Protein AF-A0A6N2EKN0-F1 (afdb_monomer)

Solvent-accessible surface area (backbone atoms only — not comparable to full-atom values): 6770 Å² total; per-residue (Å²): 141,78,87,84,84,74,84,81,80,80,66,86,66,100,78,57,81,83,59,81,72,63,77,87,72,82,70,62,71,60,82,49,73,67,58,48,58,62,55,53,72,79,51,99,68,63,62,74,74,47,75,42,80,46,100,64,80,58,59,68,33,33,34,33,46,33,34,36,78,83,51,78,45,78,50,69,48,63,29,90,94,60,65,51,67,68,63,46,49,54,54,48,54,52,51,53,53,45,61,75,68,74,113

Structure (mmCIF, N/CA/C/O backbone):
data_AF-A0A6N2EKN0-F1
#
_entry.id   AF-A0A6N2EKN0-F1
#
loop_
_atom_site.group_PDB
_atom_site.id
_atom_site.type_symbol
_atom_site.label_atom_id
_atom_site.label_alt_id
_atom_site.label_comp_id
_atom_site.label_asym_id
_atom_site.label_entity_id
_atom_site.label_seq_id
_atom_site.pdbx_PDB_ins_code
_atom_site.Cartn_x
_atom_site.Cartn_y
_atom_site.Cartn_z
_atom_site.occupancy
_atom_site.B_iso_or_equiv
_atom_site.auth_seq_id
_atom_site.auth_comp_id
_atom_site.auth_asym_id
_atom_site.auth_atom_id
_atom_site.pdbx_PDB_model_num
ATOM 1 N N . MET A 1 1 ? 21.676 33.376 -56.616 1.00 46.81 1 MET A N 1
ATOM 2 C CA . MET A 1 1 ? 20.923 32.229 -56.066 1.00 46.81 1 MET A CA 1
ATOM 3 C C . MET A 1 1 ? 21.944 31.267 -55.479 1.00 46.81 1 MET A C 1
ATOM 5 O O . MET A 1 1 ? 22.589 30.559 -56.235 1.00 46.81 1 MET A O 1
ATOM 9 N N . ALA A 1 2 ? 22.199 31.350 -54.173 1.00 44.53 2 ALA A N 1
ATOM 10 C CA . ALA A 1 2 ? 23.121 30.457 -53.468 1.00 44.53 2 ALA A CA 1
ATOM 11 C C . ALA A 1 2 ? 22.294 29.396 -52.720 1.00 44.53 2 ALA A C 1
ATOM 13 O O . ALA A 1 2 ? 21.248 29.765 -52.181 1.00 44.53 2 ALA A O 1
ATOM 14 N N . PRO A 1 3 ? 22.692 28.113 -52.694 1.00 53.62 3 PRO A N 1
ATOM 15 C CA . PRO A 1 3 ? 21.986 27.119 -51.899 1.00 53.62 3 PRO A CA 1
ATOM 16 C C . PRO A 1 3 ? 22.323 27.295 -50.413 1.00 53.62 3 PRO A C 1
ATOM 18 O O . PRO A 1 3 ? 23.489 27.313 -50.021 1.00 53.62 3 PRO A O 1
ATOM 21 N N . THR A 1 4 ? 21.283 27.439 -49.595 1.00 51.12 4 THR A N 1
ATOM 22 C CA . THR A 1 4 ? 21.343 27.381 -48.133 1.00 51.12 4 THR A CA 1
ATOM 23 C C . THR A 1 4 ? 21.758 25.975 -47.702 1.00 51.12 4 THR A C 1
ATOM 25 O O . THR A 1 4 ? 21.020 25.017 -47.918 1.00 51.12 4 THR A O 1
ATOM 28 N N . THR A 1 5 ? 22.936 25.848 -47.095 1.00 51.09 5 THR A N 1
ATOM 29 C CA . THR A 1 5 ? 23.354 24.639 -46.376 1.00 51.09 5 THR A CA 1
ATOM 30 C C . THR A 1 5 ? 22.752 24.689 -44.976 1.00 51.09 5 THR A C 1
ATOM 32 O O . THR A 1 5 ? 23.234 25.435 -44.126 1.0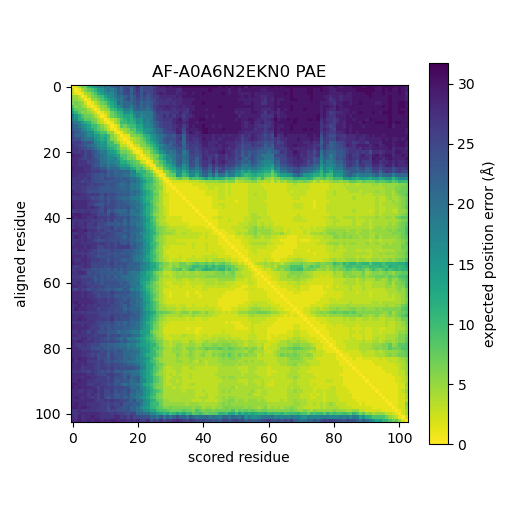0 51.09 5 THR A O 1
ATOM 35 N N . GLU A 1 6 ? 21.706 23.905 -44.728 1.00 46.88 6 GLU A N 1
ATOM 36 C CA . GLU A 1 6 ? 21.276 23.601 -43.362 1.00 46.88 6 GLU A CA 1
ATOM 37 C C . GLU A 1 6 ? 22.128 22.454 -42.794 1.00 46.88 6 GLU A C 1
ATOM 39 O O . GLU A 1 6 ? 22.433 21.501 -43.520 1.00 46.88 6 GLU A O 1
ATOM 44 N N . PRO A 1 7 ? 22.548 22.506 -41.518 1.00 43.91 7 PRO A N 1
ATOM 45 C CA . PRO A 1 7 ? 23.272 21.402 -40.912 1.00 43.91 7 PRO A CA 1
ATOM 46 C C . PRO A 1 7 ? 22.326 20.216 -40.688 1.00 43.91 7 PRO A C 1
ATOM 48 O O . PRO A 1 7 ? 21.331 20.308 -39.973 1.00 43.91 7 PRO A O 1
ATOM 51 N N . ILE A 1 8 ? 22.672 19.075 -41.282 1.00 56.16 8 ILE A N 1
ATOM 52 C CA . ILE A 1 8 ? 22.029 17.786 -41.025 1.00 56.16 8 ILE A CA 1
ATOM 53 C C . ILE A 1 8 ? 22.312 17.408 -39.567 1.00 56.16 8 ILE A C 1
ATOM 55 O O . ILE A 1 8 ? 23.445 17.087 -39.205 1.00 56.16 8 ILE A O 1
ATOM 59 N N . PHE A 1 9 ? 21.285 17.452 -38.719 1.00 48.31 9 PHE A N 1
ATOM 60 C CA . PHE A 1 9 ? 21.355 16.915 -37.365 1.00 48.31 9 PHE A CA 1
ATOM 61 C C . PHE A 1 9 ? 21.386 15.384 -37.455 1.00 48.31 9 PHE A C 1
ATOM 63 O O . PHE A 1 9 ? 20.354 14.730 -37.610 1.00 48.31 9 PHE A O 1
ATOM 70 N N . LEU A 1 10 ? 22.588 14.808 -37.412 1.00 49.78 10 LEU A N 1
ATOM 71 C CA . LEU A 1 10 ? 22.788 13.365 -37.343 1.00 49.78 10 LEU A CA 1
ATOM 72 C C . LEU A 1 10 ? 22.430 12.894 -35.924 1.00 49.78 10 LEU A C 1
ATOM 74 O O . LEU A 1 10 ? 23.283 12.815 -35.041 1.00 49.78 10 LEU A O 1
ATOM 78 N N . GLY A 1 11 ? 21.144 12.629 -35.687 1.00 50.78 11 GLY A N 1
ATOM 79 C CA . GLY A 1 11 ? 20.721 11.833 -34.535 1.00 50.78 11 GLY A CA 1
ATOM 80 C C . GLY A 1 11 ? 21.367 10.437 -34.581 1.00 50.78 11 GLY A C 1
ATOM 81 O O . GLY A 1 11 ? 21.759 9.986 -35.662 1.00 50.78 11 GLY A O 1
ATOM 82 N N . PRO A 1 12 ? 21.517 9.747 -33.435 1.00 53.16 12 PRO A N 1
ATOM 83 C CA . PRO A 1 12 ? 22.103 8.411 -33.416 1.00 53.16 12 PRO A CA 1
ATOM 84 C C . PRO A 1 12 ? 21.286 7.468 -34.312 1.00 53.16 12 PRO A C 1
ATOM 86 O O . PRO A 1 12 ? 20.055 7.471 -34.271 1.00 53.16 12 PRO A O 1
ATOM 89 N N . GLY A 1 13 ? 21.986 6.714 -35.163 1.00 47.97 13 GLY A N 1
ATOM 90 C CA . GLY A 1 13 ? 21.380 5.802 -36.131 1.00 47.97 13 GLY A CA 1
ATOM 91 C C . GLY A 1 13 ? 20.571 4.680 -35.463 1.00 47.97 13 GLY A C 1
ATOM 92 O O . GLY A 1 13 ? 20.824 4.352 -34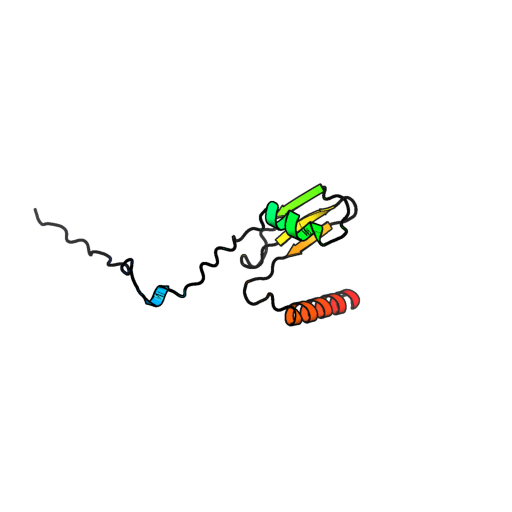.305 1.00 47.97 13 GLY A O 1
ATOM 93 N N . PRO A 1 14 ? 19.620 4.070 -36.190 1.00 54.81 14 PRO A N 1
ATOM 94 C CA . PRO A 1 14 ? 18.610 3.158 -35.639 1.00 54.81 14 PRO A CA 1
ATOM 95 C C . PRO A 1 14 ? 19.139 1.822 -35.078 1.00 54.81 14 PRO A C 1
ATOM 97 O O . PRO A 1 14 ? 18.345 1.047 -34.557 1.00 54.81 14 PRO A O 1
ATOM 100 N N . ASP A 1 15 ? 20.449 1.559 -35.130 1.00 56.69 15 ASP A N 1
ATOM 101 C CA . ASP A 1 15 ? 21.047 0.255 -34.816 1.00 56.69 15 ASP A CA 1
ATOM 102 C C . ASP A 1 15 ? 22.306 0.369 -33.929 1.00 56.69 15 ASP A C 1
ATOM 104 O O . ASP A 1 15 ? 23.364 -0.177 -34.249 1.00 56.69 15 ASP A O 1
ATOM 108 N N . ASP A 1 16 ? 22.232 1.082 -32.798 1.00 57.06 16 ASP A N 1
ATOM 109 C CA . ASP A 1 16 ? 23.304 1.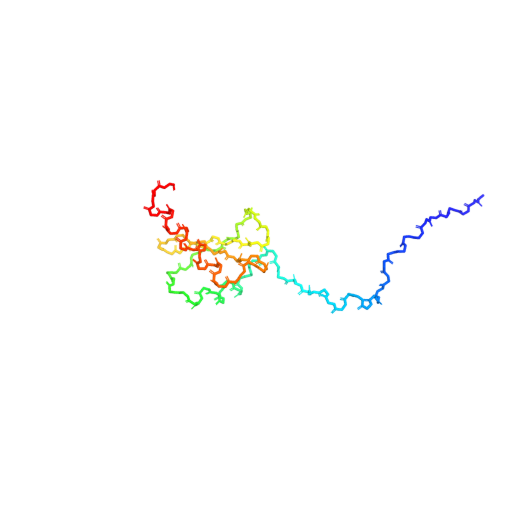035 -31.791 1.00 57.06 16 ASP A CA 1
ATOM 110 C C . ASP A 1 16 ? 23.197 -0.259 -30.949 1.00 57.06 16 ASP A C 1
ATOM 112 O O . ASP A 1 16 ? 22.231 -0.444 -30.201 1.00 57.06 16 ASP A O 1
ATOM 116 N N . PRO A 1 17 ? 24.184 -1.176 -30.998 1.00 53.28 17 PRO A N 1
ATOM 117 C CA . PRO A 1 17 ? 24.169 -2.408 -30.208 1.00 53.28 17 PRO A CA 1
ATOM 118 C C . PRO A 1 17 ? 24.235 -2.175 -28.689 1.00 53.28 17 PRO A C 1
ATOM 120 O O . PRO A 1 17 ? 23.972 -3.111 -27.930 1.00 53.28 17 PRO A O 1
ATOM 123 N N . ARG A 1 18 ? 24.546 -0.954 -28.228 1.00 56.91 18 ARG A N 1
ATOM 124 C CA . ARG A 1 18 ? 24.498 -0.567 -26.807 1.00 56.91 18 ARG A CA 1
ATOM 125 C C . ARG A 1 18 ? 23.073 -0.375 -26.280 1.00 56.91 18 ARG A C 1
ATOM 127 O O . ARG A 1 18 ? 22.886 -0.378 -25.068 1.00 56.91 18 ARG A O 1
ATOM 134 N N . ASP A 1 19 ? 22.072 -0.279 -27.157 1.00 51.62 19 ASP A N 1
ATOM 135 C CA . ASP A 1 19 ? 20.667 -0.068 -26.772 1.00 51.62 19 ASP A CA 1
ATOM 136 C C . ASP A 1 19 ? 19.903 -1.384 -26.496 1.00 51.62 19 ASP A C 1
ATOM 138 O O . ASP A 1 19 ? 18.743 -1.388 -26.089 1.00 51.62 19 ASP A O 1
ATOM 142 N N . ARG A 1 20 ? 20.573 -2.541 -26.630 1.00 53.44 20 ARG A N 1
ATOM 143 C CA . ARG A 1 20 ? 19.991 -3.881 -26.386 1.00 53.44 20 ARG A CA 1
ATOM 144 C C 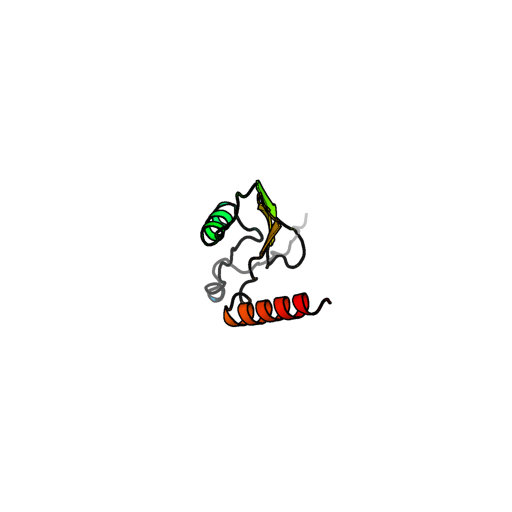. ARG A 1 20 ? 19.608 -4.144 -24.922 1.00 53.44 20 ARG A C 1
ATOM 146 O O . ARG A 1 20 ? 18.966 -5.151 -24.627 1.00 53.44 20 ARG A O 1
ATOM 153 N N . HIS A 1 21 ? 19.990 -3.252 -24.009 1.00 47.38 21 HIS A N 1
ATOM 154 C CA . HIS A 1 21 ? 19.720 -3.361 -22.575 1.00 47.38 21 HIS A CA 1
ATOM 155 C C . HIS A 1 21 ? 19.008 -2.152 -21.974 1.00 47.38 21 HIS A C 1
ATOM 157 O O . HIS A 1 21 ? 18.993 -2.009 -20.751 1.00 47.38 21 HIS A O 1
ATOM 163 N N . ARG A 1 22 ? 18.347 -1.308 -22.774 1.00 43.12 22 ARG A N 1
ATOM 164 C CA . ARG A 1 22 ? 17.345 -0.417 -22.190 1.00 43.12 22 ARG A CA 1
ATOM 165 C C . ARG A 1 22 ? 16.152 -1.285 -21.782 1.00 43.12 22 ARG A C 1
ATOM 167 O O . ARG A 1 22 ? 15.499 -1.838 -22.668 1.00 43.12 22 ARG A O 1
ATOM 174 N N . PRO A 1 23 ? 15.833 -1.454 -20.484 1.00 41.69 23 PRO A N 1
ATOM 175 C CA . PRO A 1 23 ? 14.567 -2.072 -20.150 1.00 41.69 23 PRO A CA 1
ATOM 176 C C . PRO A 1 23 ? 13.487 -1.163 -20.740 1.00 41.69 23 PRO A C 1
ATOM 178 O O . PRO A 1 23 ? 13.411 0.027 -20.417 1.00 41.69 23 PRO A O 1
ATOM 181 N N . VAL A 1 24 ? 12.676 -1.706 -21.647 1.00 47.72 24 VAL A N 1
ATOM 182 C CA . VAL A 1 24 ? 11.375 -1.128 -21.985 1.00 47.72 24 VAL A CA 1
ATOM 183 C C . VAL A 1 24 ? 10.547 -1.194 -20.704 1.00 47.72 24 VAL A C 1
ATOM 185 O O . VAL A 1 24 ? 9.820 -2.141 -20.428 1.00 47.72 24 VAL A O 1
ATOM 188 N N . SER A 1 25 ? 10.723 -0.189 -19.856 1.00 44.62 25 SER A N 1
ATOM 189 C CA . SER A 1 25 ? 9.924 0.017 -18.658 1.00 44.62 25 SER A CA 1
ATOM 190 C C . SER A 1 25 ? 8.765 0.934 -19.014 1.00 44.62 25 SER A C 1
ATOM 192 O O . SER A 1 25 ? 8.613 2.007 -18.444 1.00 44.62 25 SER A O 1
ATOM 194 N N . THR A 1 26 ? 7.919 0.530 -19.958 1.00 43.69 26 THR A N 1
ATOM 195 C CA . THR A 1 26 ? 6.596 1.145 -20.118 1.00 43.69 26 THR A CA 1
ATOM 196 C C . THR A 1 26 ? 5.660 0.598 -19.043 1.00 43.69 26 THR A C 1
ATOM 198 O O . THR A 1 26 ? 4.663 -0.055 -19.339 1.00 43.69 26 THR A O 1
ATOM 201 N N . ARG A 1 27 ? 5.968 0.845 -17.763 1.00 56.84 27 ARG A N 1
ATOM 202 C CA . ARG A 1 27 ? 4.910 0.879 -16.750 1.00 56.84 27 ARG A CA 1
ATOM 203 C C . ARG A 1 27 ? 4.368 2.300 -16.780 1.00 56.84 27 ARG A C 1
ATOM 205 O O . ARG A 1 27 ? 5.052 3.218 -16.354 1.00 56.84 27 ARG A O 1
ATOM 212 N N . SER A 1 28 ? 3.186 2.451 -17.377 1.00 59.75 28 SER A N 1
ATOM 213 C CA . SER A 1 28 ? 2.434 3.709 -17.480 1.00 59.75 28 SER A CA 1
ATOM 214 C C . SER A 1 28 ? 2.494 4.506 -16.174 1.00 59.75 28 SER A C 1
ATOM 216 O O . SER A 1 28 ? 2.352 3.902 -15.117 1.00 59.75 28 SER A O 1
ATOM 218 N N . ASP A 1 29 ? 2.591 5.837 -16.224 1.00 72.44 29 ASP A N 1
ATOM 219 C CA . ASP A 1 29 ? 2.434 6.736 -15.058 1.00 72.44 29 ASP A CA 1
ATOM 220 C C . ASP A 1 29 ? 1.054 6.614 -14.377 1.00 72.44 29 ASP A C 1
ATOM 222 O O . ASP A 1 29 ? 0.756 7.298 -13.402 1.00 72.44 29 ASP A O 1
ATOM 226 N N . GLN A 1 30 ? 0.178 5.741 -14.877 1.00 83.50 30 GLN A N 1
ATOM 227 C CA . GLN A 1 30 ? -1.148 5.493 -14.338 1.00 83.50 30 GLN A CA 1
ATOM 228 C C . GLN A 1 30 ? -1.344 4.013 -13.997 1.00 83.50 30 GLN A C 1
ATOM 230 O O . GLN A 1 30 ? -0.762 3.113 -14.611 1.00 83.50 30 GLN A O 1
ATOM 235 N N . ILE A 1 31 ? -2.197 3.771 -13.004 1.00 89.69 31 ILE A N 1
ATOM 236 C CA . ILE A 1 31 ? -2.718 2.440 -12.688 1.00 89.69 31 ILE A CA 1
ATOM 237 C C . ILE A 1 31 ? -3.953 2.231 -13.561 1.00 89.69 31 ILE A C 1
ATOM 239 O O . ILE A 1 31 ? -4.890 3.029 -13.517 1.00 89.69 31 ILE A O 1
ATOM 243 N N . THR A 1 32 ? -3.950 1.178 -14.375 1.00 91.25 32 THR A N 1
ATOM 244 C CA . THR A 1 32 ? -5.085 0.894 -15.267 1.00 91.25 32 THR A CA 1
ATOM 245 C C . THR A 1 32 ? -6.259 0.281 -14.492 1.00 91.25 32 THR A C 1
ATOM 247 O O . THR A 1 32 ? -6.037 -0.348 -13.455 1.00 91.25 32 THR A O 1
ATOM 250 N N . PRO A 1 33 ? -7.509 0.373 -14.987 1.00 91.44 33 PRO A N 1
ATOM 251 C CA . PRO A 1 33 ? -8.648 -0.279 -14.334 1.00 91.44 33 PRO A CA 1
ATOM 252 C C . PRO A 1 33 ? -8.482 -1.799 -14.179 1.00 91.44 33 PRO A C 1
ATOM 254 O O . PRO A 1 33 ? -8.867 -2.360 -13.156 1.00 91.44 33 PRO A O 1
ATOM 257 N N . ALA A 1 34 ? -7.877 -2.467 -15.168 1.00 92.50 34 ALA A N 1
ATOM 258 C CA . ALA A 1 34 ? -7.633 -3.908 -15.127 1.00 92.50 34 ALA A CA 1
ATOM 259 C C . ALA A 1 34 ? -6.582 -4.285 -14.072 1.00 92.50 34 ALA A C 1
ATOM 261 O O . ALA A 1 34 ? -6.793 -5.220 -13.304 1.00 92.50 34 ALA A O 1
ATOM 262 N N . GLU A 1 35 ? -5.482 -3.531 -13.996 1.00 92.81 35 GLU A N 1
ATOM 263 C CA . GLU A 1 35 ? -4.462 -3.692 -12.954 1.00 92.81 35 GLU A CA 1
ATOM 264 C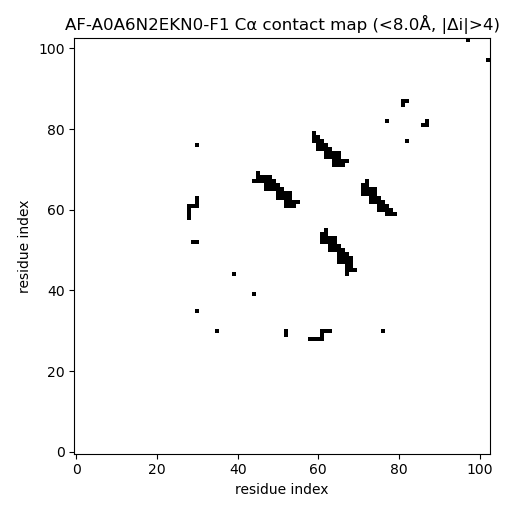 C . GLU A 1 35 ? -5.057 -3.449 -11.564 1.00 92.81 35 GLU A C 1
ATOM 266 O O . GLU A 1 35 ? -4.852 -4.248 -10.656 1.00 92.81 35 GLU A O 1
ATOM 271 N N . LEU A 1 36 ? -5.860 -2.393 -11.411 1.00 94.31 36 LEU A N 1
ATOM 272 C CA . LEU A 1 36 ? -6.544 -2.097 -10.160 1.00 94.31 36 LEU A CA 1
ATOM 273 C C . LEU A 1 36 ? -7.449 -3.264 -9.739 1.00 94.31 36 LEU A C 1
ATOM 275 O O . LEU A 1 36 ? -7.309 -3.775 -8.635 1.00 94.31 36 LEU A O 1
ATOM 279 N N . ALA A 1 37 ? -8.321 -3.751 -10.624 1.00 93.44 37 ALA A N 1
ATOM 280 C CA . ALA A 1 37 ? -9.182 -4.901 -10.337 1.00 93.44 37 ALA A CA 1
ATOM 281 C C . ALA A 1 37 ? -8.389 -6.195 -10.062 1.00 93.44 37 ALA A C 1
ATOM 283 O O . ALA A 1 37 ? -8.833 -7.061 -9.302 1.00 93.44 37 ALA A O 1
ATOM 284 N N . ALA A 1 38 ? -7.217 -6.358 -10.681 1.00 95.12 38 ALA A N 1
ATOM 285 C CA . ALA A 1 38 ? -6.313 -7.466 -10.401 1.00 95.12 38 ALA A CA 1
ATOM 286 C C . ALA A 1 38 ? -5.712 -7.370 -8.996 1.00 95.12 38 ALA A C 1
ATOM 288 O O . ALA A 1 38 ? -5.626 -8.386 -8.328 1.00 95.12 38 ALA A O 1
ATOM 289 N N . VAL A 1 39 ? -5.360 -6.174 -8.521 1.00 94.75 39 VAL A N 1
ATOM 290 C CA . VAL A 1 39 ? -4.810 -5.974 -7.173 1.00 94.75 39 VAL A CA 1
ATOM 291 C C . VAL A 1 39 ? -5.894 -6.085 -6.101 1.00 94.75 39 VAL A C 1
ATOM 293 O O . VAL A 1 39 ? -5.707 -6.783 -5.108 1.00 94.75 39 VAL A O 1
ATOM 296 N N . LEU A 1 40 ? -7.048 -5.444 -6.299 1.00 94.75 40 LEU A N 1
ATOM 297 C CA . LEU A 1 40 ? -8.092 -5.373 -5.270 1.00 94.75 40 LEU A CA 1
ATOM 298 C C . LEU A 1 40 ? -8.702 -6.736 -4.922 1.00 94.75 40 LEU A C 1
ATOM 300 O O . LEU A 1 40 ? -9.151 -6.911 -3.798 1.00 94.75 40 LEU A O 1
ATOM 304 N N . ARG A 1 41 ? -8.652 -7.728 -5.823 1.00 94.25 41 ARG A N 1
ATOM 305 C CA . ARG A 1 41 ? -9.131 -9.097 -5.532 1.00 94.25 41 ARG A CA 1
ATOM 306 C C . ARG A 1 41 ? -8.340 -9.817 -4.436 1.00 94.25 41 ARG A C 1
ATOM 308 O O . ARG A 1 41 ? -8.781 -10.861 -3.974 1.00 94.25 41 ARG A O 1
ATOM 315 N N . HIS A 1 42 ? -7.146 -9.329 -4.100 1.00 96.06 42 HIS A N 1
ATOM 316 C CA . HIS A 1 42 ? -6.301 -9.927 -3.068 1.00 96.06 42 HIS A CA 1
ATOM 317 C C . HIS A 1 42 ? -6.677 -9.472 -1.656 1.00 96.06 42 HIS A C 1
ATOM 319 O O . HIS A 1 42 ? -6.124 -9.989 -0.689 1.00 96.06 42 HIS A O 1
ATOM 325 N N . TYR A 1 43 ? -7.597 -8.516 -1.536 1.00 94.38 43 TYR A N 1
ATOM 326 C CA . TYR A 1 43 ? -7.983 -7.907 -0.275 1.00 94.38 43 TYR A CA 1
ATOM 327 C C . TYR A 1 43 ? -9.489 -8.056 -0.069 1.00 94.38 43 TYR A C 1
ATOM 329 O O . TYR A 1 43 ? -10.270 -7.917 -1.010 1.00 94.38 43 TYR A O 1
ATOM 337 N N . ASP A 1 44 ? -9.894 -8.318 1.170 1.00 94.25 44 ASP A N 1
ATOM 338 C CA . ASP A 1 44 ? -11.302 -8.328 1.556 1.00 94.25 44 ASP A 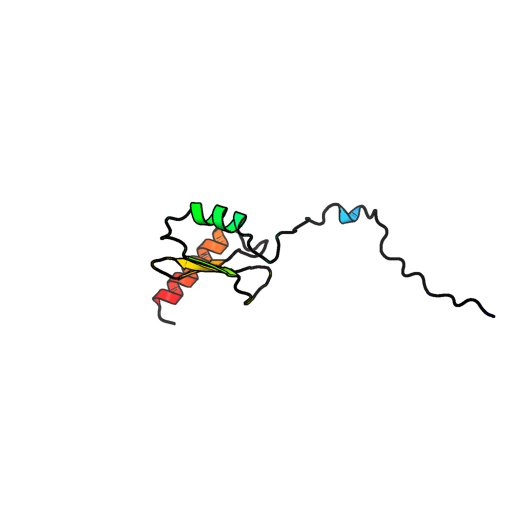CA 1
ATOM 339 C C . ASP A 1 44 ? -11.772 -6.887 1.782 1.00 94.25 44 ASP A C 1
ATOM 341 O O . ASP A 1 44 ? -11.629 -6.320 2.865 1.00 94.25 44 ASP A O 1
ATOM 345 N N . LEU A 1 45 ? -12.223 -6.247 0.703 1.00 92.38 45 LEU A N 1
ATOM 346 C CA . LEU A 1 45 ? -12.674 -4.859 0.708 1.00 92.38 45 LEU A CA 1
ATOM 347 C C . LEU A 1 45 ? -14.193 -4.796 0.591 1.00 92.38 45 LEU A C 1
ATOM 349 O O . LEU A 1 45 ? -14.807 -5.510 -0.203 1.00 92.38 45 LEU A O 1
ATOM 353 N N . ALA A 1 46 ? -14.798 -3.849 1.306 1.00 93.06 46 ALA A N 1
ATOM 354 C CA . ALA A 1 46 ? -16.196 -3.503 1.090 1.00 93.06 46 ALA A CA 1
ATOM 355 C C . ALA A 1 46 ? -16.434 -2.989 -0.346 1.00 93.06 46 ALA A C 1
ATOM 357 O O . ALA A 1 46 ? -15.502 -2.595 -1.053 1.00 93.06 46 ALA A O 1
ATOM 358 N N . MET A 1 47 ? -17.702 -2.944 -0.771 1.00 94.06 47 MET A N 1
ATOM 359 C CA . MET A 1 47 ? -18.082 -2.577 -2.140 1.00 94.06 47 MET A CA 1
ATOM 360 C C . MET A 1 47 ? -17.429 -1.260 -2.584 1.00 94.06 47 MET A C 1
ATOM 362 O O . MET A 1 47 ? -17.703 -0.196 -2.023 1.00 94.06 47 MET A O 1
ATOM 366 N N . VAL A 1 48 ? -16.592 -1.335 -3.622 1.00 95.38 48 VAL A N 1
ATOM 367 C CA . VAL A 1 48 ? -15.931 -0.171 -4.222 1.00 95.38 48 VAL A CA 1
ATOM 368 C C . VAL A 1 48 ? -16.972 0.676 -4.954 1.00 95.38 48 VAL A C 1
ATOM 370 O O . VAL A 1 48 ? -17.624 0.205 -5.882 1.00 95.38 48 VAL A O 1
ATOM 373 N N . ARG A 1 49 ? -17.127 1.935 -4.535 1.00 96.00 49 ARG A N 1
ATOM 374 C CA . ARG A 1 49 ? -18.026 2.925 -5.147 1.00 96.00 49 ARG A CA 1
ATOM 375 C C . ARG A 1 49 ? -17.325 3.742 -6.221 1.00 96.00 49 ARG A C 1
ATOM 377 O O . ARG A 1 49 ? -17.921 4.051 -7.247 1.00 96.00 49 ARG A O 1
ATOM 384 N N . SER A 1 50 ? -16.074 4.120 -5.975 1.00 95.69 50 SER A N 1
ATOM 385 C CA . SER A 1 50 ? -15.274 4.887 -6.925 1.00 95.69 50 SER A CA 1
ATOM 386 C C . SER A 1 50 ? -13.785 4.599 -6.751 1.00 95.69 50 SER A C 1
ATOM 388 O O . SER A 1 50 ? -13.324 4.230 -5.670 1.00 95.69 50 SER A O 1
ATOM 390 N N . ALA A 1 51 ? -13.025 4.776 -7.828 1.00 95.62 51 ALA A N 1
ATOM 391 C CA . ALA A 1 51 ? -11.572 4.783 -7.798 1.00 95.62 51 ALA A CA 1
ATOM 392 C C . ALA A 1 51 ? -11.071 5.877 -8.741 1.00 95.62 51 ALA A C 1
ATOM 394 O O . ALA A 1 51 ? -11.423 5.883 -9.921 1.00 95.62 51 ALA A O 1
ATOM 395 N N . ARG A 1 52 ? -10.276 6.820 -8.226 1.00 94.69 52 ARG A N 1
ATOM 396 C CA . ARG A 1 52 ? -9.759 7.950 -9.011 1.00 94.69 52 ARG A CA 1
ATOM 397 C C . ARG A 1 52 ? -8.247 8.112 -8.853 1.00 94.69 52 ARG A C 1
ATOM 399 O O . ARG A 1 52 ? -7.755 8.019 -7.725 1.00 94.69 52 ARG A O 1
ATOM 406 N N . PRO A 1 53 ? -7.501 8.383 -9.938 1.00 92.94 53 PRO A N 1
ATOM 407 C CA . PRO A 1 53 ? -6.092 8.737 -9.839 1.00 92.94 53 PRO A CA 1
ATOM 408 C C . PRO A 1 53 ? -5.890 9.976 -8.961 1.00 92.94 53 PRO A C 1
ATOM 410 O O . PRO A 1 53 ? -6.655 10.937 -9.035 1.00 92.94 53 PRO A O 1
ATOM 413 N N . LEU A 1 54 ? -4.837 9.965 -8.149 1.00 90.94 54 LEU A N 1
ATOM 414 C CA . LEU A 1 54 ? -4.348 11.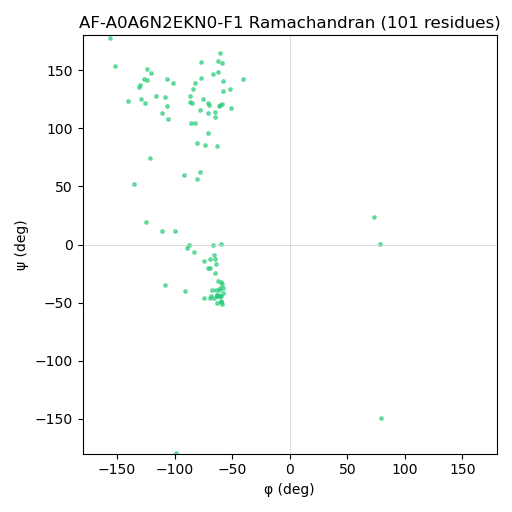137 -7.435 1.00 90.94 54 LEU A CA 1
ATOM 415 C C . LEU A 1 54 ? -3.065 11.624 -8.108 1.00 90.94 54 LEU A C 1
ATOM 417 O O . LEU A 1 54 ? -2.010 11.004 -7.975 1.00 90.94 54 LEU A O 1
ATOM 421 N N . ALA A 1 55 ? -3.158 12.761 -8.797 1.00 80.25 55 ALA A N 1
ATOM 422 C CA . ALA A 1 55 ? -2.035 13.429 -9.451 1.00 80.25 55 ALA A CA 1
ATOM 423 C C . ALA A 1 55 ? -1.210 14.257 -8.445 1.00 80.25 55 ALA A C 1
ATOM 425 O O . ALA A 1 55 ? -1.071 15.469 -8.583 1.00 80.25 55 ALA A O 1
ATOM 426 N N . LEU A 1 56 ? -0.718 13.612 -7.382 1.00 79.25 56 LEU A N 1
ATOM 427 C CA . LEU A 1 56 ? 0.077 14.254 -6.333 1.00 79.25 56 LEU A CA 1
ATOM 428 C C . LEU A 1 56 ? 1.362 13.471 -6.034 1.00 79.25 56 LEU A C 1
ATOM 430 O O . LEU A 1 56 ? 1.356 12.247 -5.835 1.00 79.25 56 LEU A O 1
ATOM 434 N N . GLY A 1 57 ? 2.458 14.219 -5.906 1.00 81.75 57 GLY A N 1
ATOM 435 C CA . GLY A 1 57 ? 3.785 13.705 -5.575 1.00 81.75 57 GLY A CA 1
ATOM 436 C C . GLY A 1 57 ? 4.506 13.078 -6.769 1.00 81.75 57 GLY A C 1
ATOM 437 O O . GLY A 1 57 ? 4.328 13.503 -7.903 1.00 81.75 57 GLY A O 1
ATOM 438 N N . ASP A 1 58 ? 5.344 12.082 -6.480 1.00 82.56 58 ASP A N 1
ATOM 439 C CA . ASP A 1 58 ? 6.196 11.397 -7.460 1.00 82.56 58 ASP A CA 1
ATOM 440 C C . ASP A 1 58 ? 5.376 10.682 -8.562 1.00 82.56 58 ASP A C 1
ATOM 442 O O . ASP A 1 58 ? 4.621 9.760 -8.221 1.00 82.56 58 ASP A O 1
ATOM 446 N N . PRO A 1 59 ? 5.535 11.057 -9.852 1.00 82.50 59 PRO A N 1
ATOM 447 C CA . PRO A 1 59 ? 4.881 10.399 -10.987 1.00 82.50 59 PRO A CA 1
ATOM 448 C C . PRO A 1 59 ? 5.232 8.913 -11.113 1.00 82.50 59 PRO A C 1
ATOM 450 O O . PRO A 1 59 ? 4.374 8.103 -11.458 1.00 82.50 59 PRO A O 1
ATOM 453 N N . ALA A 1 60 ? 6.453 8.524 -10.725 1.00 86.25 60 ALA A N 1
ATOM 454 C CA . ALA A 1 60 ? 6.887 7.129 -10.751 1.00 86.25 60 ALA A CA 1
ATOM 455 C C . ALA A 1 60 ? 6.173 6.268 -9.694 1.00 86.25 60 ALA A C 1
ATOM 457 O O . ALA A 1 60 ? 6.237 5.039 -9.740 1.00 86.25 60 ALA A O 1
ATOM 458 N N . SER A 1 61 ? 5.478 6.897 -8.739 1.00 87.88 61 SER A N 1
ATOM 459 C CA . SER A 1 61 ? 4.692 6.235 -7.701 1.00 87.88 61 SER A CA 1
ATOM 460 C C . SER A 1 61 ? 3.224 6.674 -7.776 1.00 87.88 61 SER A C 1
ATOM 462 O O . SER A 1 61 ? 2.759 7.460 -6.931 1.00 87.88 61 SER A O 1
ATOM 464 N N . PRO A 1 62 ? 2.476 6.180 -8.782 1.00 92.69 62 PRO A N 1
ATOM 465 C CA . PRO A 1 62 ? 1.094 6.570 -8.974 1.00 92.69 62 PRO A CA 1
ATOM 466 C C . PRO A 1 62 ? 0.212 6.085 -7.833 1.00 92.69 62 PRO A C 1
ATOM 468 O O . PRO A 1 62 ? 0.435 5.035 -7.219 1.00 92.69 62 PRO A O 1
ATOM 471 N N . LYS A 1 63 ? -0.800 6.900 -7.550 1.00 93.69 63 LYS A N 1
ATOM 472 C CA . LYS A 1 63 ? -1.708 6.737 -6.421 1.00 93.69 63 LYS A CA 1
ATOM 473 C C . LYS A 1 63 ? -3.142 6.749 -6.919 1.00 93.69 63 LYS A C 1
ATOM 475 O O . LYS A 1 63 ? -3.478 7.523 -7.813 1.00 93.69 63 LYS A O 1
ATOM 480 N N . VAL A 1 64 ? -3.985 5.921 -6.321 1.00 95.62 64 VAL A N 1
ATOM 481 C CA . VAL A 1 64 ? -5.421 5.873 -6.594 1.00 95.62 64 VAL A CA 1
ATOM 482 C C . VAL A 1 64 ? -6.158 5.958 -5.268 1.00 95.62 64 VAL A C 1
ATOM 484 O O . VAL A 1 64 ? -5.911 5.165 -4.361 1.00 95.62 64 VAL A O 1
ATOM 487 N N . LEU A 1 65 ? -7.056 6.933 -5.161 1.00 96.19 65 LEU A N 1
ATOM 488 C CA . LEU A 1 65 ? -7.987 7.035 -4.047 1.00 96.19 65 LEU A CA 1
ATOM 489 C C . LEU A 1 65 ? -9.201 6.167 -4.352 1.00 96.19 65 LEU A C 1
ATOM 491 O O . LEU A 1 65 ? -9.871 6.369 -5.367 1.00 96.19 65 LEU A O 1
ATOM 495 N N . ILE A 1 66 ? -9.457 5.211 -3.471 1.00 96.75 66 ILE A N 1
ATOM 496 C CA . ILE A 1 66 ? -10.554 4.257 -3.553 1.00 96.75 66 ILE A CA 1
ATOM 497 C C . ILE A 1 66 ? -11.569 4.642 -2.486 1.00 96.75 66 ILE A C 1
ATOM 499 O O . ILE A 1 66 ? -11.232 4.780 -1.311 1.00 96.75 66 ILE A O 1
ATOM 503 N N . GLU A 1 67 ? -12.818 4.813 -2.891 1.00 97.62 67 GLU A N 1
ATOM 504 C CA . GLU A 1 67 ? -13.933 5.006 -1.973 1.00 97.62 67 GLU A CA 1
ATOM 505 C C . GLU A 1 67 ? -14.750 3.724 -1.951 1.00 97.62 67 GLU A C 1
ATOM 507 O O . GLU A 1 67 ? -15.280 3.300 -2.982 1.00 97.62 67 GLU A O 1
ATOM 512 N N . THR A 1 68 ? -14.849 3.101 -0.782 1.00 96.56 68 THR A N 1
ATOM 513 C CA . THR A 1 68 ? -15.708 1.940 -0.562 1.00 96.56 68 THR A CA 1
ATOM 514 C C . THR A 1 68 ? -17.015 2.381 0.098 1.00 96.56 68 THR A C 1
ATOM 516 O O . THR A 1 68 ? -17.263 3.567 0.335 1.00 96.56 68 THR A O 1
ATOM 519 N N . SER A 1 69 ? -17.903 1.431 0.380 1.00 96.06 69 SER A N 1
ATOM 520 C CA . SER A 1 69 ? -19.104 1.693 1.170 1.00 96.06 69 SER A CA 1
ATOM 521 C C . SER A 1 69 ? -18.831 2.000 2.643 1.00 96.06 69 SER A C 1
ATOM 523 O O . SER A 1 69 ? -19.717 2.567 3.278 1.00 96.06 69 SER A O 1
ATOM 525 N N . SER A 1 70 ? -17.665 1.624 3.176 1.00 94.44 70 SER A N 1
ATOM 526 C CA . SER A 1 70 ? -17.299 1.781 4.591 1.00 94.44 70 SER A CA 1
ATOM 527 C C . SER A 1 70 ? -16.241 2.856 4.826 1.00 94.44 70 SER A C 1
ATOM 529 O O . SER A 1 70 ? -16.284 3.538 5.846 1.00 94.44 70 SER A O 1
ATOM 531 N N . GLU A 1 71 ? -15.289 3.018 3.908 1.00 95.25 71 GLU A N 1
ATOM 532 C CA . GLU A 1 71 ? -14.076 3.790 4.164 1.00 95.25 71 GLU A CA 1
ATOM 533 C C . GLU A 1 71 ? -13.420 4.325 2.884 1.00 95.25 71 GLU A C 1
ATOM 535 O O . GLU A 1 71 ? -13.870 4.096 1.757 1.00 95.25 71 GLU A O 1
ATOM 540 N N . ARG A 1 72 ? -12.337 5.084 3.067 1.00 96.38 72 ARG A N 1
ATOM 541 C CA . ARG A 1 72 ? -11.503 5.596 1.980 1.00 96.38 72 ARG A CA 1
ATOM 542 C C . ARG A 1 72 ? -10.116 4.994 2.098 1.00 96.38 72 ARG A C 1
ATOM 544 O O . ARG A 1 72 ? -9.485 5.105 3.144 1.00 96.38 72 ARG A O 1
ATOM 551 N N . LEU A 1 73 ? -9.640 4.411 1.009 1.00 95.81 73 LEU A N 1
ATOM 552 C CA . LEU A 1 73 ? -8.362 3.718 0.942 1.00 95.81 73 LEU A CA 1
ATOM 553 C C . LEU A 1 73 ? -7.465 4.372 -0.100 1.00 95.81 73 LEU A C 1
ATOM 555 O O . LEU A 1 73 ? -7.929 4.868 -1.128 1.00 95.81 73 LEU A O 1
ATOM 559 N N . LEU A 1 74 ? -6.162 4.343 0.150 1.00 94.12 74 LEU A N 1
ATOM 560 C CA . LEU A 1 74 ? -5.160 4.814 -0.792 1.00 94.12 74 LEU A CA 1
ATOM 561 C C . LEU A 1 74 ? -4.366 3.623 -1.320 1.00 94.12 74 LEU A C 1
ATOM 563 O O . LEU A 1 74 ? -3.592 3.017 -0.582 1.00 94.12 74 LEU A O 1
ATOM 567 N N . LEU A 1 75 ? -4.505 3.328 -2.610 1.00 94.50 75 LEU A N 1
ATOM 568 C CA . LEU A 1 75 ? -3.585 2.430 -3.295 1.00 94.50 75 LEU A CA 1
ATOM 569 C C . LEU A 1 75 ? -2.395 3.236 -3.809 1.00 94.50 75 LEU A C 1
ATOM 571 O O . LEU A 1 75 ? -2.569 4.227 -4.519 1.00 94.50 75 LEU A O 1
ATOM 575 N N . LYS A 1 76 ? -1.181 2.790 -3.488 1.00 92.12 76 LYS A N 1
ATOM 576 C CA . LYS A 1 76 ? 0.066 3.376 -3.984 1.00 92.12 76 LYS A CA 1
ATOM 577 C C . LYS A 1 76 ? 0.907 2.293 -4.641 1.00 92.12 76 LYS A C 1
ATOM 579 O O . LYS A 1 76 ? 1.290 1.331 -3.981 1.00 92.12 76 LYS A O 1
ATOM 584 N N . ARG A 1 77 ? 1.249 2.480 -5.917 1.00 91.19 77 ARG A N 1
ATOM 585 C CA . ARG A 1 77 ? 2.264 1.653 -6.574 1.00 91.19 77 ARG A CA 1
ATOM 586 C C . ARG A 1 77 ? 3.640 2.219 -6.260 1.00 91.19 77 ARG A C 1
ATOM 588 O O . ARG A 1 77 ? 3.852 3.431 -6.327 1.00 91.19 77 ARG A O 1
ATOM 595 N N . LEU A 1 78 ? 4.571 1.356 -5.885 1.00 89.81 78 LEU A N 1
ATOM 596 C CA . LEU A 1 78 ? 5.938 1.766 -5.589 1.00 89.81 78 LEU A CA 1
ATOM 597 C C . LEU A 1 78 ? 6.703 2.014 -6.887 1.00 89.81 78 LEU A C 1
ATOM 599 O O . LEU A 1 78 ? 6.492 1.320 -7.882 1.00 89.81 78 LEU A O 1
ATOM 603 N N . ALA A 1 79 ? 7.567 3.030 -6.866 1.00 87.44 79 ALA A N 1
ATOM 604 C CA . ALA A 1 79 ? 8.440 3.318 -7.992 1.00 87.44 79 ALA A CA 1
ATOM 605 C C . ALA A 1 79 ? 9.388 2.131 -8.244 1.00 87.44 79 ALA A C 1
ATOM 607 O O . ALA A 1 79 ? 9.775 1.456 -7.284 1.00 87.44 79 ALA A O 1
ATOM 608 N N . PRO A 1 80 ? 9.793 1.881 -9.501 1.00 83.62 80 PRO A N 1
ATOM 609 C CA . PRO A 1 80 ? 10.730 0.806 -9.818 1.00 83.62 80 PRO A CA 1
ATOM 610 C C . PRO A 1 80 ? 11.999 0.869 -8.955 1.00 83.62 80 PRO A C 1
ATOM 612 O O . PRO A 1 80 ? 12.574 1.943 -8.767 1.00 83.62 80 PRO A O 1
ATOM 615 N N . GLY A 1 81 ? 12.426 -0.270 -8.401 1.00 87.00 81 GLY A N 1
ATOM 616 C CA . GLY A 1 81 ? 13.591 -0.347 -7.507 1.00 87.00 81 GLY A CA 1
ATOM 617 C C . GLY A 1 81 ? 13.322 0.116 -6.068 1.00 87.00 81 GLY A C 1
ATOM 618 O O . GLY A 1 81 ? 14.226 0.086 -5.228 1.00 87.00 81 GLY A O 1
ATOM 619 N N . ARG A 1 82 ? 12.086 0.534 -5.761 1.00 85.38 82 ARG A N 1
ATOM 620 C CA . ARG A 1 82 ? 11.592 0.816 -4.401 1.00 85.38 82 ARG A CA 1
ATOM 621 C C . ARG A 1 82 ? 10.540 -0.193 -3.930 1.00 85.38 82 ARG A C 1
ATOM 623 O O . ARG A 1 82 ? 9.897 0.045 -2.915 1.00 85.38 82 ARG A O 1
ATOM 630 N N . ASP A 1 83 ? 10.369 -1.289 -4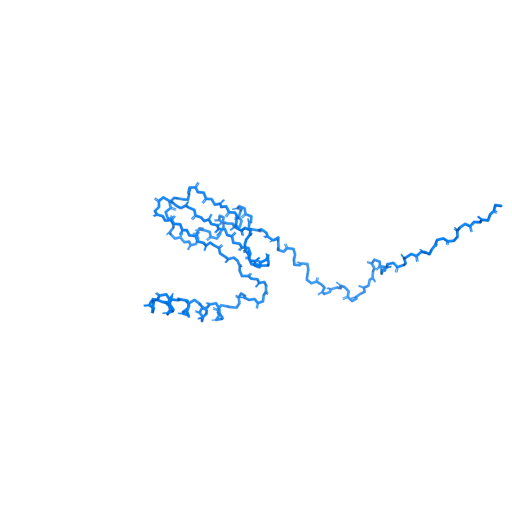.658 1.00 87.56 83 ASP A N 1
ATOM 631 C CA . ASP A 1 83 ? 9.390 -2.360 -4.446 1.00 87.56 83 ASP A CA 1
ATOM 632 C C . ASP A 1 83 ? 9.965 -3.602 -3.742 1.00 87.56 83 ASP A C 1
ATOM 634 O O . ASP A 1 83 ? 9.294 -4.626 -3.649 1.00 87.56 83 ASP A O 1
ATOM 638 N N . ASP A 1 84 ? 11.182 -3.503 -3.199 1.00 93.44 84 ASP A N 1
ATOM 639 C CA . ASP A 1 84 ? 11.770 -4.535 -2.343 1.00 93.44 84 ASP A CA 1
ATOM 640 C C . ASP A 1 84 ? 10.887 -4.798 -1.098 1.00 93.44 84 ASP A C 1
ATOM 642 O O . ASP A 1 84 ? 10.676 -3.873 -0.304 1.00 93.44 84 ASP A O 1
ATOM 646 N N . PRO A 1 85 ? 10.390 -6.033 -0.880 1.00 92.25 85 PRO A N 1
ATOM 647 C CA . PRO A 1 85 ? 9.436 -6.322 0.192 1.00 92.25 85 PRO A CA 1
ATOM 648 C C . PRO A 1 85 ? 9.945 -5.987 1.597 1.00 92.25 85 PRO A C 1
ATOM 650 O O . PRO A 1 85 ? 9.163 -5.551 2.441 1.00 92.25 85 PRO A O 1
ATOM 653 N N . TYR A 1 86 ? 11.247 -6.149 1.855 1.00 95.31 86 TYR A N 1
ATOM 654 C CA . TYR A 1 86 ? 11.826 -5.856 3.165 1.00 95.31 86 TYR A CA 1
ATOM 655 C C . TYR A 1 86 ? 11.826 -4.350 3.441 1.00 95.31 86 TYR A C 1
ATOM 657 O O . TYR A 1 86 ? 11.380 -3.903 4.498 1.00 95.31 86 TYR A O 1
ATOM 665 N N . ARG A 1 87 ? 12.250 -3.540 2.463 1.00 93.31 87 ARG A N 1
ATOM 666 C CA . ARG A 1 87 ? 12.187 -2.073 2.566 1.00 93.31 87 ARG A CA 1
ATOM 667 C C . ARG A 1 87 ? 10.756 -1.571 2.736 1.00 93.31 87 ARG A C 1
ATOM 669 O O . ARG A 1 87 ? 10.532 -0.622 3.487 1.00 93.31 87 ARG A O 1
ATOM 676 N N . VAL A 1 88 ? 9.797 -2.206 2.065 1.00 93.38 88 VAL A N 1
ATOM 677 C CA . VAL A 1 88 ? 8.371 -1.875 2.190 1.00 93.38 88 VAL A CA 1
ATOM 678 C C . VAL A 1 88 ? 7.854 -2.177 3.588 1.00 93.38 88 VAL A C 1
ATOM 680 O O . VAL A 1 88 ? 7.199 -1.318 4.174 1.00 93.38 88 VAL A O 1
ATOM 683 N N . ALA A 1 89 ? 8.182 -3.346 4.140 1.00 95.31 89 ALA A N 1
ATOM 684 C CA . ALA A 1 89 ? 7.791 -3.719 5.494 1.00 95.31 89 ALA A CA 1
ATOM 685 C C . ALA A 1 89 ? 8.350 -2.734 6.530 1.00 95.31 89 ALA A C 1
ATOM 687 O O . ALA A 1 89 ? 7.590 -2.192 7.324 1.00 95.31 89 ALA A O 1
ATOM 688 N N . VAL A 1 90 ? 9.645 -2.405 6.467 1.00 96.56 90 VAL A N 1
ATOM 689 C CA . VAL A 1 90 ? 10.265 -1.433 7.389 1.00 96.56 90 VAL A CA 1
ATOM 690 C C . VAL A 1 90 ? 9.597 -0.058 7.294 1.00 96.56 90 VAL A C 1
ATOM 692 O O . VAL A 1 90 ? 9.306 0.568 8.316 1.00 96.56 90 VAL A O 1
ATOM 695 N N . ALA A 1 91 ? 9.324 0.423 6.078 1.00 93.94 91 ALA A N 1
ATOM 696 C CA . ALA A 1 91 ? 8.625 1.690 5.886 1.00 93.94 91 ALA A CA 1
ATOM 697 C C . ALA A 1 91 ? 7.191 1.644 6.440 1.00 93.94 91 ALA A C 1
ATOM 699 O O . ALA A 1 91 ? 6.741 2.617 7.042 1.00 93.94 91 ALA A O 1
ATOM 700 N N . HIS A 1 92 ? 6.486 0.523 6.262 1.00 93.88 92 HIS A N 1
ATOM 701 C CA . HIS A 1 92 ? 5.147 0.319 6.804 1.00 93.88 92 HIS A CA 1
ATOM 702 C C . HIS A 1 92 ? 5.136 0.344 8.333 1.00 93.88 92 HIS A C 1
ATOM 704 O O . HIS A 1 92 ? 4.393 1.133 8.911 1.00 93.88 92 HIS A O 1
ATOM 710 N N . GLU A 1 93 ? 6.021 -0.419 8.973 1.00 96.06 93 GLU A N 1
ATOM 711 C CA . GLU A 1 93 ? 6.185 -0.423 10.430 1.00 96.06 93 GLU A CA 1
ATOM 712 C C . GLU A 1 93 ? 6.530 0.971 10.965 1.00 96.06 93 GLU A C 1
ATOM 714 O O . GLU A 1 93 ? 5.953 1.429 11.949 1.00 96.06 93 GLU A O 1
ATOM 719 N N . THR A 1 94 ? 7.405 1.706 10.272 1.00 95.44 94 THR A N 1
ATOM 720 C CA . THR A 1 94 ? 7.737 3.090 10.643 1.00 95.44 94 THR A CA 1
ATOM 721 C C . THR A 1 94 ? 6.502 3.995 10.593 1.00 95.44 94 THR A C 1
ATOM 723 O O . THR A 1 94 ? 6.275 4.776 11.515 1.00 95.44 94 THR A O 1
ATOM 726 N N . MET A 1 95 ? 5.681 3.889 9.541 1.00 93.38 95 MET A N 1
ATOM 727 C CA . MET A 1 95 ? 4.440 4.665 9.429 1.00 93.38 95 MET A CA 1
ATOM 728 C C . MET A 1 95 ? 3.448 4.321 10.543 1.00 93.38 95 MET A C 1
ATOM 730 O O . MET A 1 95 ? 2.864 5.233 11.122 1.00 93.38 95 MET A O 1
ATOM 734 N N . LEU A 1 96 ? 3.275 3.035 10.866 1.00 94.62 96 LEU A N 1
ATOM 735 C CA . LEU A 1 96 ? 2.404 2.598 11.961 1.00 94.62 96 LEU A CA 1
ATOM 736 C C . LEU A 1 96 ? 2.899 3.121 13.313 1.00 94.62 96 LEU A C 1
ATOM 738 O O . LEU A 1 96 ? 2.111 3.649 14.098 1.00 94.62 96 LEU A O 1
ATOM 742 N N . HIS A 1 97 ? 4.208 3.040 13.559 1.00 95.31 97 HIS A N 1
ATOM 743 C CA . HIS A 1 97 ? 4.822 3.545 14.780 1.00 95.31 97 HIS A CA 1
ATOM 744 C C . HIS A 1 97 ? 4.584 5.053 14.954 1.00 95.31 97 HIS A C 1
ATOM 746 O O . HIS A 1 97 ? 4.102 5.485 16.005 1.00 95.31 97 HIS A O 1
ATOM 752 N N . LEU A 1 98 ? 4.843 5.848 13.911 1.00 95.44 98 LEU A N 1
ATOM 753 C CA . LEU A 1 98 ? 4.619 7.296 13.934 1.00 95.44 98 LEU A CA 1
ATOM 754 C C . LEU A 1 98 ? 3.136 7.643 14.111 1.00 95.44 98 LEU A C 1
ATOM 756 O O . LEU A 1 98 ? 2.811 8.477 14.953 1.00 95.44 98 LEU A O 1
ATOM 760 N N . ALA A 1 99 ? 2.238 6.954 13.400 1.00 93.44 99 ALA A N 1
ATOM 761 C CA . ALA A 1 99 ? 0.797 7.165 13.528 1.00 93.44 99 ALA A CA 1
ATOM 762 C C . ALA A 1 99 ? 0.288 6.867 14.949 1.00 93.44 99 ALA A C 1
ATOM 764 O O . ALA A 1 99 ? -0.541 7.605 15.476 1.00 93.44 99 ALA A O 1
ATOM 765 N N . SER A 1 100 ? 0.811 5.819 15.594 1.00 93.69 100 SER A N 1
ATOM 766 C CA . SER A 1 100 ? 0.455 5.487 16.981 1.00 93.69 100 SER A CA 1
ATOM 767 C C . SER A 1 100 ? 1.012 6.476 18.012 1.00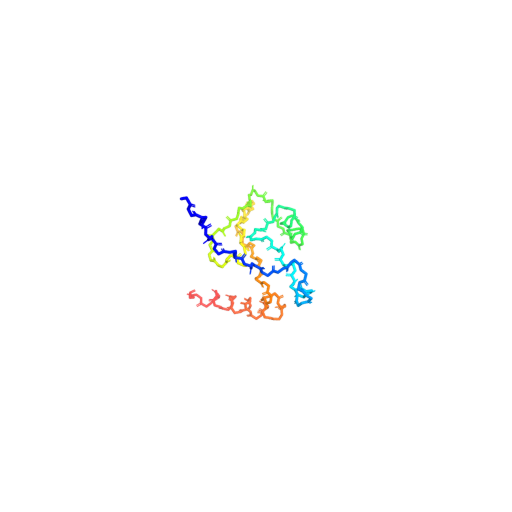 93.69 100 SER A C 1
ATOM 769 O O . SER A 1 100 ? 0.489 6.566 19.120 1.00 93.69 100 SER A O 1
ATOM 771 N N . SER A 1 101 ? 2.047 7.237 17.642 1.00 90.00 101 SER A N 1
ATOM 772 C CA . SER A 1 101 ? 2.725 8.198 18.520 1.00 90.00 101 SER A CA 1
ATOM 773 C C . SER A 1 101 ? 2.102 9.603 18.494 1.00 90.00 101 SER A C 1
ATOM 775 O O . SER A 1 101 ? 2.535 10.466 19.253 1.00 90.00 101 SER A O 1
ATOM 777 N N . GLY A 1 102 ? 1.074 9.837 17.666 1.00 73.50 102 GLY A N 1
ATOM 778 C CA . GLY A 1 102 ? 0.279 11.073 17.677 1.00 73.50 102 GLY A CA 1
ATOM 779 C C . GLY A 1 102 ? 0.973 12.317 17.111 1.00 73.50 102 GLY A C 1
ATOM 780 O O . GLY A 1 102 ? 0.599 13.427 17.489 1.00 73.50 102 GLY A O 1
ATOM 781 N N . VAL A 1 103 ? 1.974 12.138 16.242 1.00 50.94 103 VAL A N 1
ATOM 782 C CA . VAL A 1 103 ? 2.640 13.231 15.506 1.00 50.94 103 VAL A CA 1
ATOM 783 C C . VAL A 1 103 ? 1.928 13.524 14.191 1.00 50.94 103 VAL A C 1
ATOM 785 O O . VAL A 1 103 ? 1.512 12.549 13.524 1.00 50.94 103 VAL A O 1
#

Nearest PDB structures (foldseek):
  2ve7-assembly2_D  TM=4.699E-01  e=4.478E+00  Homo sapiens
  8q5h-assembly1_4  TM=4.003E-01  e=2.563E+00  Homo sapiens
  2dmy-assembly1_A  TM=3.751E-01  e=3.284E+00  Homo sapiens
  6lvv-assembly1_B  TM=2.692E-01  e=6.913E+00  Paracoccus sp. SSG05

Foldseek 3Di:
DDDDDDDDPPDPDPDDPVCPPPPPPPPDLDQDPVNVVVVCVVDPAAAWPDKAWDPDDDSLWTWIWTDHPPDIDIDIDDHPPCPPVVNVVVVVVVVVVVVVVPD

Mean predicted aligned error: 12.67 Å

pLDDT: mean 80.17, std 19.3, range [41.69, 97.62]

Secondary structure (DSSP, 8-state):
----------PPPTT-GGGGG-------SS--HHHHHHHHTTS--PPEEEEEEE--S-TTS-EEEEEESS-EEEEEPPPTT---HHHHHHHHHHHHHHHHTT-

Sequence (103 aa):
MAPTTEPIFLGPGPDDPRDRHRPVSTRSDQITPAELAAVLRHYDLAMVRSARPLALGDPASPKVLIETSSERLLLKRLAPGRDDPYRVAVAHETMLHLASSGV

Radius of gyration: 22.46 Å; Cα contacts (8 Å, |Δi|>4): 81; chains: 1; bounding box: 44×42×75 Å